Protein AF-A0A7W8K5Y0-F1 (afdb_monomer)

Foldseek 3Di:
DDDDDDDDDDDDPPPDDPPPPPPPPPPVPDVADFPDPDQKDKDWDDDPNKIWIWMAGQVVLWIWIAIHHDIDTCCPPLQNCLPHVWDWDFDWDWDDDVQKIKIKTWGFTCRPVDTFTWMWIWIQGNNRDIDTNHIDGDDPVVRVVVPDD

Solvent-accessible surface area (backbone atoms only — not comparable to full-atom values): 8958 Å² total; per-residue (Å²): 132,89,80,90,80,83,83,82,85,80,82,81,81,84,73,79,83,76,77,74,75,76,75,76,76,74,72,78,65,55,84,69,73,73,91,58,94,57,60,58,49,78,48,75,50,77,44,100,97,40,46,36,36,41,37,41,29,65,84,81,43,41,30,37,38,30,31,71,91,50,74,36,82,37,32,92,37,51,39,20,45,47,60,54,76,43,48,70,52,64,47,80,47,74,45,79,47,94,68,30,41,36,38,35,38,40,25,28,39,41,71,83,82,46,85,39,37,28,30,32,50,26,39,34,35,58,87,53,54,73,46,63,15,54,78,37,84,53,51,64,64,61,41,53,68,74,51,89,111

pLDDT: mean 75.16, std 22.99, range [25.52, 97.56]

Mean predicted aligned error: 12.8 Å

Sequence (149 aa):
MKIFKAATLVAILFGGANFASAESVSVTSGPGPKLSNADEIAYSAECDNRKYEIRFQRVSKRLWFKADQQQVDVSDTALGHSINNRSLYGRLGVACLPNALNVQFFGFDTSKGTIAPVMFRAVIGAGGKVEGGEIQPTSQDAVIANKIN

Secondary structure (DSSP, 8-state):
------------------------------SPPP--S-SEEEEEEEETTEEEEEEEETTTTEEEEEETTEEEE-TTSHHHHHHHTS-EEEEEEEEEETTEEEEEEEEEE-TTSS-EEEEEEEEEETTS-EEE---EE--HHHHHHTS--

Structure (mmCIF, N/CA/C/O backbone):
data_AF-A0A7W8K5Y0-F1
#
_entry.id   AF-A0A7W8K5Y0-F1
#
loop_
_atom_site.group_PDB
_atom_site.id
_atom_site.type_symbol
_atom_site.label_atom_id
_atom_site.label_alt_i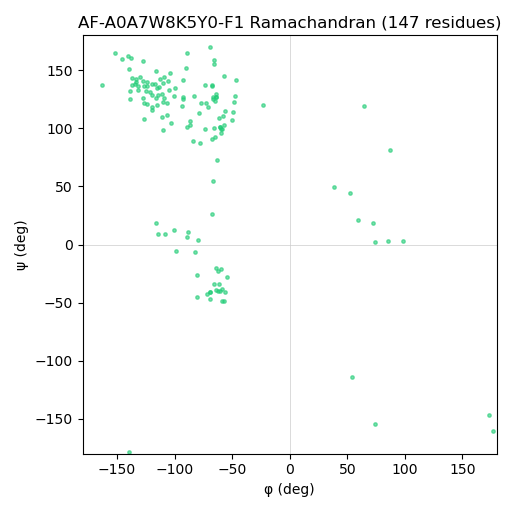d
_atom_site.label_comp_id
_atom_site.label_asym_id
_atom_site.label_entity_id
_atom_site.label_seq_id
_atom_site.pdbx_PDB_ins_code
_atom_site.Cartn_x
_atom_site.Cartn_y
_atom_site.Cartn_z
_atom_site.occupancy
_atom_site.B_iso_or_equiv
_atom_site.auth_seq_id
_atom_site.auth_comp_id
_atom_site.auth_asym_id
_atom_site.auth_atom_id
_atom_site.pdbx_PDB_model_num
ATOM 1 N N . MET A 1 1 ? -59.884 -34.549 28.440 1.00 37.81 1 MET A N 1
ATOM 2 C CA . MET A 1 1 ? -58.807 -34.353 27.437 1.00 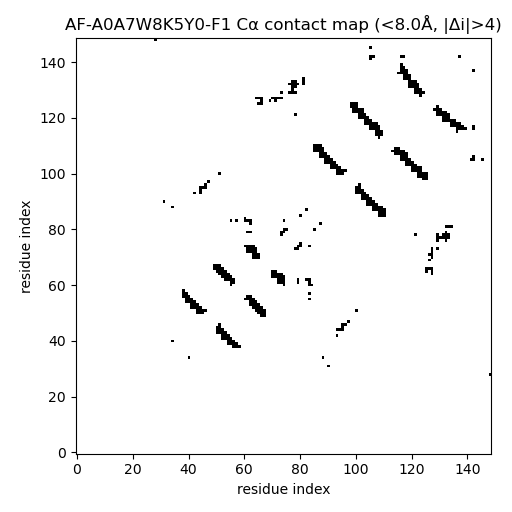37.81 1 MET A CA 1
ATOM 3 C C . MET A 1 1 ? -59.111 -33.052 26.702 1.00 37.81 1 MET A C 1
ATOM 5 O O . MET A 1 1 ? -60.213 -32.935 26.200 1.00 37.81 1 MET A O 1
ATOM 9 N N . LYS A 1 2 ? -58.334 -31.979 26.929 1.00 33.88 2 LYS A N 1
ATOM 10 C CA . LYS A 1 2 ? -57.167 -31.555 26.110 1.00 33.88 2 LYS A CA 1
ATOM 11 C C . LYS A 1 2 ? -57.625 -31.167 24.684 1.00 33.88 2 LYS A C 1
ATOM 13 O O . LYS A 1 2 ? -58.152 -32.033 24.012 1.00 33.88 2 LYS A O 1
ATOM 18 N N . ILE A 1 3 ? -57.475 -29.958 24.132 1.00 43.19 3 ILE A N 1
ATOM 19 C CA . ILE A 1 3 ? -56.568 -28.815 24.349 1.00 43.19 3 ILE A CA 1
ATOM 20 C C . ILE A 1 3 ? -57.207 -27.576 23.677 1.00 43.19 3 ILE A C 1
ATOM 22 O O . ILE A 1 3 ? -57.685 -27.676 22.549 1.00 43.19 3 ILE A O 1
ATOM 26 N N . PHE A 1 4 ? -57.165 -26.415 24.342 1.00 44.00 4 PHE A N 1
ATOM 27 C CA . PHE A 1 4 ? -57.380 -25.092 23.739 1.00 44.00 4 PHE A CA 1
ATOM 28 C C . PHE A 1 4 ? -56.272 -24.805 22.713 1.00 44.00 4 PHE A C 1
ATOM 30 O O . PHE A 1 4 ? -55.094 -24.862 23.065 1.00 44.00 4 PHE A O 1
ATOM 37 N N . LYS A 1 5 ? -56.615 -24.448 21.471 1.00 46.19 5 LYS A N 1
ATOM 38 C CA . LYS A 1 5 ? -55.662 -23.826 20.539 1.00 46.19 5 LYS A CA 1
ATOM 39 C C . LYS A 1 5 ? -56.044 -22.367 20.329 1.00 46.19 5 LYS A C 1
ATOM 41 O O . LYS A 1 5 ? -56.944 -22.049 19.561 1.00 46.19 5 LYS A O 1
ATOM 46 N N . ALA A 1 6 ? -55.341 -21.510 21.061 1.00 46.38 6 ALA A N 1
ATOM 47 C CA . ALA A 1 6 ? -55.248 -20.086 20.804 1.00 46.38 6 ALA A CA 1
ATOM 48 C C . ALA A 1 6 ? -54.542 -19.869 19.457 1.00 46.38 6 ALA A C 1
ATOM 50 O O . ALA A 1 6 ? -53.432 -20.360 19.251 1.00 46.38 6 ALA A O 1
ATOM 51 N N . ALA A 1 7 ? -55.192 -19.159 18.538 1.00 53.25 7 ALA A N 1
ATOM 52 C CA . ALA A 1 7 ? -54.547 -18.633 17.344 1.00 53.25 7 ALA A CA 1
ATOM 53 C C . ALA A 1 7 ? -54.004 -17.240 17.686 1.00 53.25 7 ALA A C 1
ATOM 55 O O . ALA A 1 7 ? -54.754 -16.272 17.788 1.00 53.25 7 ALA A O 1
ATOM 56 N N . THR A 1 8 ? -52.699 -17.169 17.935 1.00 50.03 8 THR A N 1
ATOM 57 C CA . THR A 1 8 ? -51.974 -15.923 18.181 1.00 50.03 8 THR A CA 1
ATOM 58 C C . THR A 1 8 ? -51.824 -15.149 16.873 1.00 50.03 8 THR A C 1
ATOM 60 O O . THR A 1 8 ? -51.249 -15.642 15.904 1.00 50.03 8 THR A O 1
ATOM 63 N N . LEU A 1 9 ? -52.349 -13.928 16.875 1.00 33.88 9 LEU A N 1
ATOM 64 C CA . LEU A 1 9 ? -52.209 -12.907 15.844 1.00 33.88 9 LEU A CA 1
ATOM 65 C C . LEU A 1 9 ? -50.764 -12.366 15.867 1.00 33.88 9 LEU A C 1
ATOM 67 O O . LEU A 1 9 ? -50.342 -11.810 16.879 1.00 33.88 9 LEU A O 1
ATOM 71 N N . VAL A 1 10 ? -50.000 -12.517 14.782 1.00 46.53 10 VAL A N 1
ATOM 72 C CA . VAL A 1 10 ? -48.690 -11.858 14.621 1.00 46.53 10 VAL A CA 1
ATOM 73 C C . VAL A 1 10 ? -48.867 -10.676 13.675 1.00 46.53 10 VAL A C 1
ATOM 75 O O . VAL A 1 10 ? -49.019 -10.848 12.468 1.00 46.53 10 VAL A O 1
ATOM 78 N N . ALA A 1 11 ? -48.871 -9.470 14.241 1.00 42.22 11 ALA A N 1
ATOM 79 C CA . ALA A 1 11 ? -48.779 -8.225 13.495 1.00 42.22 11 ALA A CA 1
ATOM 80 C C . ALA A 1 11 ? -47.312 -7.995 13.100 1.00 42.22 11 ALA A C 1
ATOM 82 O O . ALA A 1 11 ? -46.460 -7.779 13.960 1.00 42.22 11 ALA A O 1
ATOM 83 N N . ILE A 1 12 ? -47.013 -8.058 11.801 1.00 51.06 12 ILE A N 1
ATOM 84 C CA . ILE A 1 12 ? -45.700 -7.684 11.269 1.00 51.06 12 ILE A CA 1
ATOM 85 C C . ILE A 1 12 ? -45.731 -6.178 11.004 1.00 51.06 12 ILE A C 1
ATOM 87 O O . ILE A 1 12 ? -46.329 -5.711 10.036 1.00 51.06 12 ILE A O 1
ATOM 91 N N . LEU A 1 13 ? -45.105 -5.417 11.899 1.00 39.88 13 LEU A N 1
ATOM 92 C CA . LEU A 1 13 ? -44.791 -4.008 11.692 1.00 39.88 13 LEU A CA 1
ATOM 93 C C . LEU A 1 13 ? -43.632 -3.915 10.690 1.00 39.88 13 LEU A C 1
ATOM 95 O O . LEU A 1 13 ? -42.471 -4.075 11.062 1.00 39.88 13 LEU A O 1
ATOM 99 N N . PHE A 1 14 ? -43.935 -3.651 9.419 1.00 43.78 14 PHE A N 1
ATOM 100 C CA . PHE A 1 14 ? -42.931 -3.191 8.460 1.00 43.78 14 PHE A CA 1
ATOM 101 C C . PHE A 1 14 ? -42.678 -1.699 8.699 1.00 43.78 14 PHE A C 1
ATOM 103 O O . PHE A 1 14 ? -43.342 -0.830 8.138 1.00 43.78 14 PHE A O 1
ATOM 110 N N . GLY A 1 15 ? -41.744 -1.421 9.610 1.00 36.22 15 GLY A N 1
ATOM 111 C CA . GLY A 1 15 ? -41.181 -0.095 9.826 1.00 36.22 15 GLY A CA 1
ATOM 112 C C . GLY A 1 15 ? -40.346 0.353 8.625 1.00 36.22 15 GLY A C 1
ATOM 113 O O . GLY A 1 15 ? -39.582 -0.428 8.064 1.00 36.22 15 GLY A O 1
ATOM 114 N N . GLY A 1 16 ? -40.550 1.617 8.255 1.00 35.62 16 GLY A N 1
ATOM 115 C CA . GLY A 1 16 ? -39.953 2.377 7.158 1.00 35.62 16 GLY A CA 1
ATOM 116 C C . GLY A 1 16 ? -38.598 1.914 6.627 1.00 35.62 16 GLY A C 1
ATOM 117 O O . GLY A 1 16 ? -37.575 1.996 7.305 1.00 35.62 16 GLY A O 1
ATOM 118 N N . ALA A 1 17 ? -38.586 1.578 5.338 1.00 34.00 17 ALA A N 1
ATOM 119 C CA . ALA A 1 17 ? -37.400 1.710 4.512 1.00 34.00 17 ALA A CA 1
ATOM 120 C C . ALA A 1 17 ? -37.100 3.209 4.350 1.00 34.00 17 ALA A C 1
ATOM 122 O O . ALA A 1 17 ? -37.614 3.870 3.448 1.00 34.00 17 ALA A O 1
ATOM 123 N N . ASN A 1 18 ? -36.281 3.761 5.246 1.00 42.50 18 ASN A N 1
ATOM 124 C CA . ASN A 1 18 ? -35.521 4.954 4.911 1.00 42.50 18 ASN A CA 1
ATOM 125 C C . ASN A 1 18 ? -34.543 4.530 3.819 1.00 42.50 18 ASN A C 1
ATOM 127 O O . ASN A 1 18 ? -33.530 3.886 4.090 1.00 42.50 18 ASN A O 1
ATOM 131 N N . PHE A 1 19 ? -34.889 4.842 2.573 1.00 39.41 19 PHE A N 1
ATOM 132 C CA . PHE A 1 19 ? -33.925 4.893 1.491 1.00 39.41 19 PHE A CA 1
ATOM 133 C C . PHE A 1 19 ? -32.891 5.941 1.898 1.00 39.41 19 PHE A C 1
ATOM 135 O O . PHE A 1 19 ? -33.118 7.141 1.755 1.00 39.41 19 PHE A O 1
ATOM 142 N N . ALA A 1 20 ? -31.784 5.482 2.481 1.00 33.16 20 ALA A N 1
ATOM 143 C CA . ALA A 1 20 ? -30.586 6.284 2.599 1.00 33.16 20 ALA A CA 1
ATOM 144 C C . ALA A 1 20 ? -30.176 6.617 1.165 1.00 33.16 20 ALA A C 1
ATOM 146 O O . ALA A 1 20 ? -29.680 5.768 0.424 1.00 33.16 20 ALA A O 1
ATOM 147 N N . SER A 1 21 ? -30.507 7.841 0.759 1.00 37.22 21 SER A N 1
ATOM 148 C CA . SER A 1 21 ? -29.956 8.481 -0.420 1.00 37.22 21 SER A CA 1
ATOM 149 C C . SER A 1 21 ? -28.446 8.348 -0.309 1.00 37.22 21 SER A C 1
ATOM 151 O O . SER A 1 21 ? -27.831 8.967 0.558 1.00 37.22 21 SER A O 1
ATOM 153 N N . ALA A 1 22 ? -27.862 7.482 -1.133 1.00 34.84 22 ALA A N 1
ATOM 154 C CA . ALA A 1 22 ? -26.430 7.446 -1.317 1.00 34.84 22 ALA A CA 1
ATOM 155 C C . ALA A 1 22 ? -26.055 8.779 -1.968 1.00 34.84 22 ALA A C 1
ATOM 157 O O . ALA A 1 22 ? -26.138 8.930 -3.186 1.00 34.84 22 ALA A O 1
ATOM 158 N N . GLU A 1 23 ? -25.705 9.771 -1.151 1.00 26.84 23 GLU A N 1
ATOM 159 C CA . GLU A 1 23 ? -24.928 10.899 -1.631 1.00 26.84 23 GLU A CA 1
ATOM 160 C C . GLU A 1 23 ? -23.616 10.309 -2.133 1.00 26.84 23 GLU A C 1
ATOM 162 O O . GLU A 1 23 ? -22.738 9.901 -1.372 1.00 26.84 23 GLU A O 1
ATOM 167 N N . SER A 1 24 ? -23.532 10.168 -3.452 1.00 29.42 24 SER A N 1
ATOM 168 C CA . SER A 1 24 ? -22.294 9.858 -4.133 1.00 29.42 24 SER A CA 1
ATOM 169 C C . SER A 1 24 ? -21.321 10.982 -3.800 1.00 29.42 24 SER A C 1
ATOM 171 O O . SER A 1 24 ? -21.384 12.058 -4.397 1.00 29.42 24 SER A O 1
ATOM 173 N N . VAL A 1 25 ? -20.436 10.751 -2.832 1.00 32.06 25 VAL A N 1
ATOM 174 C CA . VAL A 1 25 ? -19.267 11.601 -2.649 1.00 32.06 25 VAL A CA 1
ATOM 175 C C . VAL A 1 25 ? -18.480 11.476 -3.940 1.00 32.06 25 VAL A C 1
ATOM 177 O O . VAL A 1 25 ? -17.932 10.419 -4.260 1.00 32.06 25 VAL A O 1
ATOM 180 N N . SER A 1 26 ? -18.491 12.552 -4.719 1.00 25.52 26 SER A N 1
ATOM 181 C CA . SER A 1 26 ? -17.634 12.693 -5.878 1.00 25.52 26 SER A CA 1
ATOM 182 C C . SER A 1 26 ? -16.200 12.546 -5.386 1.00 25.52 26 SER A C 1
ATOM 184 O O . SER A 1 26 ? -15.637 13.473 -4.800 1.00 25.52 26 SER A O 1
ATOM 186 N N . VAL A 1 27 ? -15.587 11.386 -5.620 1.00 33.94 27 VAL A N 1
ATOM 187 C CA . VAL A 1 27 ? -14.139 11.358 -5.773 1.00 33.94 27 VAL A CA 1
ATOM 188 C C . VAL A 1 27 ? -13.910 12.302 -6.934 1.00 33.94 27 VAL A C 1
ATOM 190 O O . VAL A 1 27 ? -14.364 12.025 -8.042 1.00 33.94 27 VAL A O 1
ATOM 193 N N . THR A 1 28 ? -13.318 13.466 -6.685 1.00 28.80 28 THR A N 1
ATOM 194 C CA . THR A 1 28 ? -12.860 14.304 -7.781 1.00 28.80 28 THR A CA 1
ATOM 195 C C . THR A 1 28 ? -11.865 13.435 -8.533 1.00 28.80 28 THR A C 1
ATOM 197 O O . THR A 1 28 ? -10.728 13.260 -8.091 1.00 28.80 28 THR A O 1
ATOM 200 N N . SER A 1 29 ? -12.316 12.832 -9.632 1.00 34.00 29 SER A N 1
ATOM 201 C CA . SER A 1 29 ? -11.523 12.109 -10.617 1.00 34.00 29 SER A CA 1
ATOM 202 C C . SER A 1 29 ? -10.614 13.092 -11.347 1.00 34.00 29 SER A C 1
ATOM 204 O O . SER A 1 29 ? -10.637 13.236 -12.565 1.00 34.00 29 SER A O 1
ATOM 206 N N . GLY A 1 30 ? -9.825 13.848 -10.591 1.00 31.47 30 GLY A N 1
ATOM 207 C CA . GLY A 1 30 ? -8.671 14.522 -11.133 1.00 31.47 30 GLY A CA 1
ATOM 208 C C . GLY A 1 30 ? -7.657 13.467 -11.573 1.00 31.47 30 GLY A C 1
ATOM 209 O O . GLY A 1 30 ? -7.695 12.327 -11.087 1.00 31.47 30 GLY A O 1
ATOM 210 N N . PRO A 1 31 ? -6.721 13.817 -12.473 1.00 30.98 31 PRO A N 1
ATOM 211 C CA . PRO A 1 31 ? -5.536 12.998 -12.674 1.00 30.98 31 PRO A CA 1
ATOM 212 C C . PRO A 1 31 ? -4.964 12.726 -11.283 1.00 30.98 31 PRO A C 1
ATOM 214 O O . PRO A 1 31 ? -4.617 13.672 -10.575 1.00 30.98 31 PRO A O 1
ATOM 217 N N . GLY A 1 32 ? -4.989 11.453 -10.861 1.00 40.47 32 GLY A N 1
ATOM 218 C CA . GLY A 1 32 ? -4.590 11.066 -9.508 1.00 40.47 32 GLY A CA 1
ATOM 219 C C . GLY A 1 32 ? -3.268 11.746 -9.167 1.00 40.47 32 GLY A C 1
ATOM 220 O O . GLY A 1 32 ? -2.448 11.910 -10.081 1.00 40.47 32 GLY A O 1
ATOM 221 N N . PRO A 1 33 ? -3.078 12.216 -7.920 1.00 38.75 33 PRO A N 1
ATOM 222 C CA . PRO A 1 33 ? -1.923 13.027 -7.586 1.00 38.75 33 PRO A CA 1
ATOM 223 C C . PRO A 1 33 ? -0.674 12.337 -8.128 1.00 38.75 33 PRO A C 1
ATOM 225 O O . PRO A 1 33 ? -0.405 11.175 -7.812 1.00 38.75 33 PRO A O 1
ATOM 228 N N . LYS A 1 34 ? 0.089 13.043 -8.981 1.00 42.91 34 LYS A N 1
ATOM 229 C CA . LYS A 1 34 ? 1.502 12.700 -9.159 1.00 42.91 34 LYS A CA 1
ATOM 230 C C . LYS A 1 34 ? 2.025 12.551 -7.738 1.00 42.91 34 LYS A C 1
ATOM 232 O O . LYS A 1 34 ? 1.795 13.458 -6.940 1.00 42.91 34 LYS A O 1
ATOM 237 N N . LEU A 1 35 ? 2.678 11.435 -7.420 1.00 48.75 35 LEU A N 1
ATOM 238 C CA . LEU A 1 35 ? 3.400 11.270 -6.161 1.00 48.75 35 LEU A CA 1
ATOM 239 C C . LEU A 1 35 ? 4.546 12.308 -6.153 1.00 48.75 35 LEU A C 1
ATOM 241 O O . LEU A 1 35 ? 5.705 11.971 -6.391 1.00 48.75 35 LEU A O 1
ATOM 245 N N . SER A 1 36 ? 4.213 13.589 -5.981 1.00 39.47 36 SER A N 1
ATOM 246 C CA . SER A 1 36 ? 5.115 14.733 -6.014 1.00 39.47 36 SER A CA 1
ATOM 247 C C . SER A 1 36 ? 6.019 14.686 -4.787 1.00 39.47 36 SER A C 1
ATOM 249 O O . SER A 1 36 ? 5.824 13.868 -3.889 1.00 39.47 36 SER A O 1
ATOM 251 N N . ASN A 1 37 ? 7.042 15.534 -4.767 1.00 42.53 37 ASN A N 1
ATOM 252 C CA . ASN A 1 37 ? 8.057 15.620 -3.715 1.00 42.53 37 ASN A CA 1
ATOM 253 C C . ASN A 1 37 ? 7.514 16.119 -2.357 1.00 42.53 37 ASN A C 1
ATOM 255 O O . ASN A 1 37 ? 8.257 16.726 -1.598 1.00 42.53 37 ASN A O 1
ATOM 259 N N . ALA A 1 38 ? 6.229 15.920 -2.060 1.00 51.28 38 ALA A N 1
ATOM 260 C CA . ALA A 1 38 ? 5.713 16.079 -0.714 1.00 51.28 38 ALA A CA 1
ATOM 261 C C . ALA A 1 38 ? 6.321 14.976 0.165 1.00 51.28 38 ALA A C 1
ATOM 263 O O . ALA A 1 38 ? 6.246 13.790 -0.173 1.00 51.28 38 ALA A O 1
ATOM 264 N N . ASP A 1 39 ? 6.933 15.373 1.280 1.00 70.56 39 ASP A N 1
ATOM 265 C CA . ASP A 1 39 ? 7.544 14.450 2.247 1.00 70.56 39 ASP A CA 1
ATOM 266 C C . ASP A 1 39 ? 6.525 13.460 2.828 1.00 70.56 39 ASP A C 1
ATOM 268 O O . ASP A 1 39 ? 6.894 12.377 3.289 1.00 70.56 39 ASP A O 1
ATOM 272 N N . GLU A 1 40 ? 5.243 13.820 2.749 1.00 77.88 40 GLU A N 1
ATOM 273 C CA . GLU A 1 40 ? 4.103 13.067 3.235 1.00 77.88 40 GLU A CA 1
ATOM 274 C C . GLU A 1 40 ? 2.951 13.079 2.216 1.00 77.88 40 GLU A C 1
ATOM 276 O O . GLU A 1 40 ? 2.628 14.111 1.626 1.00 77.88 40 GLU A O 1
ATOM 281 N N . ILE A 1 41 ? 2.318 11.924 2.015 1.00 81.06 41 ILE A N 1
ATOM 282 C CA . ILE A 1 41 ? 1.134 11.744 1.170 1.00 81.06 41 ILE A CA 1
ATOM 283 C C . ILE A 1 41 ? 0.067 11.050 2.009 1.00 81.06 41 ILE A C 1
ATOM 285 O O . ILE A 1 41 ? 0.322 9.977 2.554 1.00 81.06 41 ILE A O 1
ATOM 289 N N . ALA A 1 42 ? -1.128 11.635 2.087 1.00 85.50 42 ALA A N 1
ATOM 290 C CA . ALA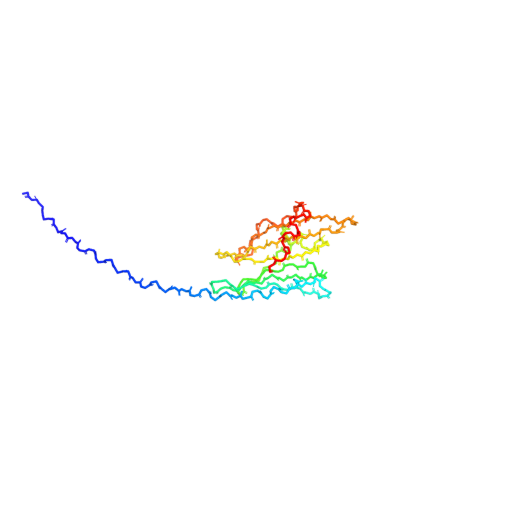 A 1 42 ? -2.255 11.073 2.822 1.00 85.50 42 ALA A CA 1
ATOM 291 C C . ALA A 1 42 ? -3.426 10.739 1.887 1.00 85.50 42 ALA A C 1
ATOM 293 O O . ALA A 1 42 ? -3.773 11.520 1.001 1.00 85.50 42 ALA A O 1
ATOM 294 N N . TYR A 1 43 ? -4.047 9.586 2.117 1.00 84.25 43 TYR A N 1
ATOM 295 C CA . TYR A 1 43 ? -5.268 9.126 1.465 1.00 84.25 43 TYR A CA 1
ATOM 296 C C . TYR A 1 43 ? -6.324 8.923 2.539 1.00 84.25 43 TYR A C 1
ATOM 298 O O . TYR A 1 43 ? -6.137 8.092 3.423 1.00 84.25 43 TYR A O 1
ATOM 306 N N . SER A 1 44 ? -7.428 9.658 2.469 1.00 85.44 44 SER A N 1
ATOM 307 C CA . SER A 1 44 ? -8.539 9.509 3.407 1.00 85.44 44 SER A CA 1
ATOM 308 C C . SER A 1 44 ? -9.776 8.948 2.724 1.00 85.44 44 SER A C 1
ATOM 310 O O . SER A 1 44 ? -10.093 9.345 1.604 1.00 85.44 44 SER A O 1
ATOM 312 N N . ALA A 1 45 ? -10.499 8.090 3.431 1.00 83.69 45 ALA A N 1
ATOM 313 C CA . ALA A 1 45 ? -11.810 7.593 3.039 1.00 83.69 45 ALA A CA 1
ATOM 314 C C . ALA A 1 45 ? -12.751 7.669 4.243 1.00 83.69 45 ALA A C 1
ATOM 316 O O . ALA A 1 45 ? -12.333 7.416 5.372 1.00 83.69 45 ALA A O 1
ATOM 317 N N . GLU A 1 46 ? -14.011 8.006 4.010 1.00 85.50 46 GLU A N 1
ATOM 318 C CA . GLU A 1 46 ? -15.047 8.024 5.041 1.00 85.50 46 GLU A CA 1
ATOM 319 C C . GLU A 1 46 ? -16.103 6.978 4.687 1.00 85.50 46 GLU A C 1
ATOM 321 O O . GLU A 1 46 ? -16.587 6.946 3.556 1.00 85.50 46 GLU A O 1
ATOM 326 N N . CYS A 1 47 ? -16.397 6.079 5.625 1.00 79.44 47 CYS A N 1
ATOM 327 C CA . CYS A 1 47 ? -17.257 4.916 5.418 1.00 79.44 47 CYS A CA 1
ATOM 328 C C . CYS A 1 47 ? -18.172 4.734 6.632 1.00 79.44 47 CYS A C 1
ATOM 330 O O . CYS A 1 47 ? -17.647 4.604 7.733 1.00 79.44 47 CYS A O 1
ATOM 332 N N . ASP A 1 48 ? -19.496 4.667 6.451 1.00 74.56 48 ASP A N 1
ATOM 333 C CA . ASP A 1 48 ? -20.482 4.295 7.486 1.00 74.56 48 ASP A CA 1
ATOM 334 C C . ASP A 1 48 ? -20.173 4.848 8.900 1.00 74.56 48 ASP A C 1
ATOM 336 O O . ASP A 1 48 ? -20.171 4.112 9.888 1.00 74.56 48 ASP A O 1
ATOM 340 N N . ASN A 1 49 ? -19.898 6.157 8.993 1.00 76.06 49 ASN A N 1
ATOM 341 C CA . ASN A 1 49 ? -19.531 6.897 10.218 1.00 76.06 49 ASN A CA 1
ATOM 342 C C . ASN A 1 49 ? -18.124 6.643 10.795 1.00 76.06 49 ASN A C 1
ATOM 344 O O . ASN A 1 49 ? -17.868 6.965 11.955 1.00 76.06 49 ASN A O 1
ATOM 348 N N . ARG A 1 50 ? -17.196 6.099 10.007 1.00 83.19 50 ARG A N 1
ATOM 349 C CA . ARG A 1 50 ? -15.781 5.944 10.358 1.00 83.19 50 ARG A CA 1
ATOM 350 C C . ARG A 1 50 ? -14.897 6.613 9.322 1.00 83.19 50 ARG A C 1
ATOM 352 O O . ARG A 1 50 ? -15.071 6.436 8.117 1.00 83.19 50 ARG A O 1
ATOM 359 N N . LYS A 1 51 ? -13.882 7.324 9.803 1.00 88.88 51 LYS A N 1
ATOM 360 C CA . LYS A 1 51 ? -12.851 7.919 8.952 1.00 88.88 51 LYS A CA 1
ATOM 361 C C . LYS A 1 51 ? -11.600 7.055 8.968 1.00 88.88 51 LYS A C 1
ATOM 363 O O . LYS A 1 51 ? -11.064 6.751 10.034 1.00 88.88 51 LYS A O 1
ATOM 368 N N . TYR A 1 52 ? -11.122 6.711 7.783 1.00 89.38 52 TYR A N 1
ATOM 369 C CA . TYR A 1 52 ? -9.850 6.044 7.569 1.00 89.38 52 TYR A CA 1
ATOM 370 C C . TYR A 1 52 ? -8.853 6.997 6.918 1.00 89.38 52 TYR A C 1
ATOM 372 O O . TYR A 1 52 ? -9.218 7.806 6.063 1.00 89.38 52 TYR A O 1
ATOM 380 N N . GLU A 1 53 ? -7.585 6.881 7.289 1.00 90.62 53 GLU A N 1
ATOM 381 C CA . GLU A 1 53 ? -6.482 7.598 6.658 1.00 90.62 53 GLU A CA 1
ATOM 382 C C . GLU A 1 53 ? -5.277 6.665 6.509 1.00 90.62 53 GLU A C 1
ATOM 384 O O . GLU A 1 53 ? -4.884 5.984 7.454 1.00 90.62 53 GLU A O 1
ATOM 389 N N . ILE A 1 54 ? -4.683 6.640 5.321 1.00 90.50 54 ILE A N 1
ATOM 390 C CA . ILE A 1 54 ? -3.376 6.040 5.062 1.00 90.50 54 ILE A CA 1
ATOM 391 C C . ILE A 1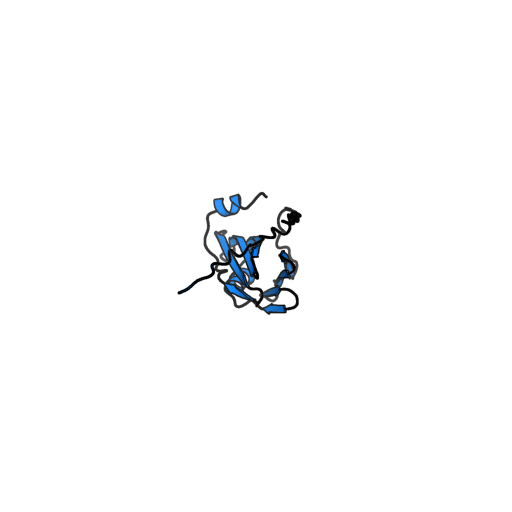 54 ? -2.408 7.176 4.801 1.00 90.50 54 ILE A C 1
ATOM 393 O O . ILE A 1 54 ? -2.636 7.987 3.906 1.00 90.50 54 ILE A O 1
ATOM 397 N N . ARG A 1 55 ? -1.308 7.210 5.541 1.00 90.62 55 ARG A N 1
ATOM 398 C CA . ARG A 1 55 ? -0.295 8.250 5.432 1.00 90.62 55 ARG A CA 1
ATOM 399 C C . ARG A 1 55 ? 1.060 7.628 5.158 1.00 90.62 55 ARG A C 1
ATOM 401 O O . ARG A 1 55 ? 1.558 6.827 5.944 1.00 90.62 55 ARG A O 1
ATOM 408 N N . PHE A 1 56 ? 1.652 8.015 4.042 1.00 87.00 56 PHE A N 1
ATOM 409 C CA . PHE A 1 56 ? 2.973 7.594 3.613 1.00 87.00 56 PHE A CA 1
ATOM 410 C C . PHE A 1 56 ? 3.955 8.744 3.785 1.00 87.00 56 PHE A C 1
ATOM 412 O O . PHE A 1 56 ? 3.778 9.798 3.178 1.00 87.00 56 PHE A O 1
ATOM 419 N N . GLN A 1 57 ? 5.009 8.525 4.563 1.00 86.75 57 GLN A N 1
ATOM 420 C CA . GLN A 1 57 ? 6.107 9.467 4.711 1.00 86.75 57 GLN A CA 1
ATOM 421 C C . GLN A 1 57 ? 7.332 8.934 3.961 1.00 86.75 57 GLN A C 1
ATOM 423 O O . GLN A 1 57 ? 7.930 7.925 4.343 1.00 86.75 57 GLN A O 1
ATOM 428 N N . ARG A 1 58 ? 7.708 9.610 2.872 1.00 78.00 58 ARG A N 1
ATOM 429 C CA . ARG A 1 58 ? 8.679 9.087 1.897 1.00 78.00 58 ARG A CA 1
ATOM 430 C C . ARG A 1 58 ? 10.099 9.017 2.450 1.00 78.00 58 ARG A C 1
ATOM 432 O O . ARG A 1 58 ? 10.798 8.039 2.206 1.00 78.00 58 ARG A O 1
ATOM 439 N N . VAL A 1 59 ? 10.513 10.042 3.196 1.00 79.06 59 VAL A N 1
ATOM 440 C CA . VAL A 1 59 ? 11.881 10.158 3.734 1.00 79.06 59 VAL A CA 1
ATOM 441 C C . VAL A 1 59 ? 12.139 9.116 4.819 1.00 79.06 59 VAL A C 1
ATOM 443 O O . VAL A 1 59 ? 13.151 8.422 4.789 1.00 79.06 59 VAL A O 1
ATOM 446 N N . SER A 1 60 ? 11.205 8.979 5.762 1.00 84.50 60 SER A N 1
ATOM 447 C CA . SER A 1 60 ? 11.314 8.030 6.874 1.00 84.50 60 SER A CA 1
ATOM 448 C C . SER A 1 60 ? 10.895 6.608 6.495 1.00 84.50 60 SER A C 1
ATOM 450 O O . SER A 1 60 ? 11.060 5.704 7.310 1.00 84.50 60 SER A O 1
ATOM 452 N N . LYS A 1 61 ? 10.365 6.404 5.277 1.00 87.50 61 LYS A N 1
ATOM 453 C CA . LYS A 1 61 ? 9.819 5.127 4.798 1.00 87.50 61 LYS A CA 1
ATOM 454 C C . LYS A 1 61 ? 8.792 4.539 5.768 1.00 87.50 61 LYS A C 1
ATOM 456 O O . LYS A 1 61 ? 8.832 3.346 6.065 1.00 87.50 61 LYS A O 1
ATOM 461 N N . ARG A 1 62 ? 7.885 5.385 6.266 1.00 90.88 62 ARG A N 1
ATOM 462 C CA . ARG A 1 62 ? 6.820 4.965 7.186 1.00 90.88 62 ARG A CA 1
ATOM 463 C C . ARG A 1 62 ? 5.456 5.008 6.525 1.00 90.88 62 ARG A C 1
ATOM 465 O O . ARG A 1 62 ? 5.131 5.956 5.810 1.00 90.88 62 ARG A O 1
ATOM 472 N N . LEU A 1 63 ? 4.660 3.988 6.813 1.00 92.81 63 LEU A N 1
ATOM 473 C CA . LEU A 1 63 ? 3.267 3.878 6.425 1.00 92.81 63 LEU A CA 1
ATOM 474 C C . LEU A 1 63 ? 2.415 3.780 7.688 1.00 92.81 63 LEU A C 1
ATOM 476 O O . LEU A 1 63 ? 2.500 2.810 8.436 1.00 92.81 63 LEU A O 1
ATOM 480 N N . TRP A 1 64 ? 1.579 4.784 7.903 1.00 95.00 64 TRP A N 1
ATOM 481 C CA . TRP A 1 64 ? 0.636 4.830 9.008 1.00 95.00 64 TRP A CA 1
ATOM 482 C C . TRP A 1 64 ? -0.769 4.580 8.500 1.00 95.00 64 TRP A C 1
ATOM 484 O O . TRP A 1 64 ? -1.168 5.097 7.455 1.00 95.00 64 TRP A O 1
ATOM 494 N N . PHE A 1 65 ? -1.528 3.824 9.277 1.00 94.69 65 PHE A N 1
ATOM 495 C CA . PHE A 1 65 ? -2.959 3.678 9.102 1.00 94.69 65 PHE A CA 1
ATOM 496 C C . PHE A 1 65 ? -3.668 4.264 10.313 1.00 94.69 65 PHE A C 1
ATOM 498 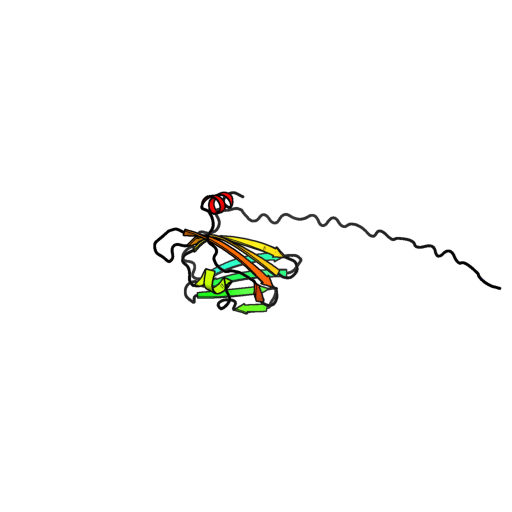O O . PHE A 1 65 ? -3.284 4.004 11.454 1.00 94.69 65 PHE A O 1
ATOM 505 N N . LYS A 1 66 ? -4.711 5.046 10.070 1.00 93.50 66 LYS A N 1
ATOM 506 C CA . LYS A 1 66 ? -5.574 5.595 11.104 1.00 93.50 66 LYS A CA 1
ATOM 507 C C . LYS A 1 66 ? -7.015 5.206 10.820 1.00 93.50 66 LYS A C 1
ATOM 509 O O . LYS A 1 66 ? -7.491 5.393 9.705 1.00 93.50 66 LYS A O 1
ATOM 514 N N . ALA A 1 67 ? -7.696 4.706 11.841 1.00 92.06 67 ALA A N 1
ATOM 515 C CA . ALA A 1 67 ? -9.134 4.489 11.857 1.00 92.06 67 ALA A CA 1
ATOM 516 C C . ALA A 1 67 ? -9.700 5.198 13.091 1.00 92.06 67 ALA A C 1
ATOM 518 O O . ALA A 1 67 ? -9.268 4.935 14.215 1.00 92.06 67 ALA A O 1
ATOM 519 N N . ASP A 1 68 ? -10.632 6.125 12.885 1.00 87.25 68 ASP A N 1
ATOM 520 C CA . ASP A 1 68 ? -11.164 6.991 13.941 1.00 87.25 68 ASP A CA 1
ATOM 521 C C . ASP A 1 68 ? -10.041 7.734 14.696 1.00 87.25 68 ASP A C 1
ATOM 523 O O . ASP A 1 68 ? -9.341 8.574 14.123 1.00 87.25 68 ASP A O 1
ATOM 527 N N . GLN A 1 69 ? -9.849 7.438 15.985 1.00 86.38 69 GLN A N 1
ATOM 528 C CA . GLN A 1 69 ? -8.793 8.027 16.815 1.00 86.38 69 GLN A CA 1
ATOM 529 C C . GLN A 1 69 ? -7.560 7.128 16.972 1.00 86.38 69 GLN A C 1
ATOM 531 O O . GLN A 1 69 ? -6.560 7.570 17.536 1.00 86.38 69 GLN A O 1
ATOM 536 N N . GLN A 1 70 ? -7.591 5.897 16.459 1.00 90.50 70 GLN A N 1
ATOM 537 C CA . GLN A 1 70 ? -6.483 4.958 16.579 1.00 90.50 70 GLN A CA 1
ATOM 538 C C . GLN A 1 70 ? -5.553 5.068 15.371 1.00 90.50 70 GLN A C 1
ATOM 540 O O . GLN A 1 70 ? -5.994 4.936 14.233 1.00 90.50 70 GLN A O 1
ATOM 545 N N . GLN A 1 71 ? -4.258 5.265 15.624 1.00 94.38 71 GLN A N 1
ATOM 546 C CA . GLN A 1 71 ? -3.202 5.234 14.613 1.00 94.38 71 GLN A CA 1
ATOM 547 C C . GLN A 1 71 ? -2.271 4.044 14.867 1.00 94.38 71 GLN A C 1
ATOM 549 O O . GLN A 1 71 ? -1.869 3.800 16.004 1.00 94.38 71 GLN A O 1
ATOM 554 N N . VAL A 1 72 ? -1.917 3.321 13.807 1.00 95.44 72 VAL A N 1
ATOM 555 C CA . VAL A 1 72 ? -1.066 2.126 13.841 1.00 95.44 72 VAL A CA 1
ATOM 556 C C . VAL A 1 72 ? 0.012 2.242 12.764 1.00 95.44 72 VAL A C 1
ATOM 558 O O . VAL A 1 72 ? -0.268 2.672 11.643 1.00 95.44 72 VAL A O 1
ATOM 561 N N . ASP A 1 73 ? 1.250 1.885 13.109 1.00 95.19 73 ASP A N 1
ATOM 562 C CA . ASP A 1 73 ? 2.331 1.742 12.131 1.00 95.19 73 ASP A CA 1
ATOM 563 C C . ASP A 1 73 ? 2.147 0.417 11.386 1.00 95.19 73 ASP A C 1
ATOM 565 O O . ASP A 1 73 ? 2.104 -0.645 12.007 1.00 95.19 73 ASP A O 1
ATOM 569 N N . VAL A 1 74 ? 2.026 0.476 10.064 1.00 96.19 74 VAL A N 1
ATOM 570 C CA . VAL A 1 74 ? 1.887 -0.701 9.196 1.00 96.19 74 VAL A CA 1
ATOM 571 C C . VAL A 1 74 ? 3.074 -0.838 8.236 1.00 96.19 74 VAL A C 1
ATOM 573 O O . VAL A 1 74 ? 2.989 -1.550 7.234 1.00 96.19 74 VAL A O 1
ATOM 576 N N . SER A 1 75 ? 4.197 -0.175 8.528 1.00 95.12 75 SER A N 1
ATOM 577 C CA . SER A 1 75 ? 5.403 -0.168 7.685 1.00 95.12 75 SER A CA 1
ATOM 578 C C . SER A 1 75 ? 6.031 -1.550 7.500 1.00 95.12 75 SER A C 1
ATOM 580 O O . SER A 1 75 ? 6.535 -1.841 6.415 1.00 95.12 75 SER A O 1
ATOM 582 N N . ASP A 1 76 ? 5.950 -2.401 8.526 1.00 95.31 76 ASP A N 1
ATOM 583 C CA . ASP A 1 76 ? 6.527 -3.755 8.536 1.00 95.31 76 ASP A CA 1
ATOM 584 C C . ASP A 1 76 ? 5.575 -4.827 7.975 1.00 95.31 76 ASP A C 1
ATOM 586 O O . ASP A 1 76 ? 5.805 -6.027 8.102 1.00 95.31 76 ASP A O 1
ATOM 590 N N . THR A 1 77 ? 4.472 -4.404 7.355 1.00 96.44 77 THR A N 1
ATOM 591 C CA . THR A 1 77 ? 3.540 -5.304 6.664 1.00 96.44 77 THR A CA 1
ATOM 592 C C . THR A 1 77 ? 3.947 -5.489 5.203 1.00 96.44 77 THR A C 1
ATOM 594 O O . THR A 1 77 ? 4.712 -4.695 4.655 1.00 96.44 77 THR A O 1
ATOM 597 N N . ALA A 1 78 ? 3.393 -6.498 4.522 1.00 95.38 78 ALA A N 1
ATOM 598 C CA . ALA A 1 78 ? 3.618 -6.680 3.086 1.00 95.38 78 ALA A CA 1
ATOM 599 C C . ALA A 1 78 ? 3.225 -5.430 2.272 1.00 95.38 78 ALA A C 1
ATOM 601 O O . ALA A 1 78 ? 3.983 -5.001 1.403 1.00 95.38 78 ALA A O 1
ATOM 602 N N . LEU A 1 79 ? 2.101 -4.787 2.613 1.00 94.75 79 LEU A N 1
ATOM 603 C CA . LEU A 1 79 ? 1.700 -3.497 2.042 1.00 94.75 79 LEU A CA 1
ATOM 604 C C . LEU A 1 79 ? 2.747 -2.402 2.298 1.00 94.75 79 LEU A C 1
ATOM 606 O O . LEU A 1 79 ? 3.143 -1.697 1.367 1.00 94.75 79 LEU A O 1
ATOM 610 N N . GLY A 1 80 ? 3.202 -2.271 3.548 1.00 93.50 80 GLY A N 1
ATOM 611 C CA . GLY A 1 80 ? 4.228 -1.307 3.946 1.00 93.50 80 GLY A CA 1
ATOM 612 C C . GLY A 1 80 ? 5.514 -1.489 3.149 1.00 93.50 80 GLY A C 1
ATOM 613 O O . GLY A 1 80 ? 6.005 -0.543 2.538 1.00 93.50 80 GLY A O 1
ATOM 614 N N . HIS A 1 81 ? 6.013 -2.718 3.039 1.00 92.00 81 HIS A N 1
ATOM 615 C CA . HIS A 1 81 ? 7.190 -3.034 2.235 1.00 92.00 81 HIS A CA 1
ATOM 616 C C . HIS A 1 81 ? 6.996 -2.754 0.739 1.00 92.00 81 HIS A C 1
ATOM 618 O O . HIS A 1 81 ? 7.912 -2.232 0.098 1.00 92.00 81 HIS A O 1
ATOM 624 N N . SER A 1 82 ? 5.823 -3.057 0.180 1.00 91.12 82 SER A N 1
ATOM 625 C CA . SER A 1 82 ? 5.509 -2.774 -1.224 1.00 91.12 82 SER A CA 1
ATOM 626 C C . SER A 1 82 ? 5.502 -1.280 -1.535 1.00 91.12 82 SER A C 1
ATOM 628 O O . SER A 1 82 ? 5.999 -0.891 -2.586 1.00 91.12 82 SER A O 1
ATOM 630 N N . ILE A 1 83 ? 4.989 -0.439 -0.635 1.00 89.38 83 ILE A N 1
ATOM 631 C CA . ILE A 1 83 ? 4.940 1.018 -0.831 1.00 89.38 83 ILE A CA 1
ATOM 632 C C . ILE A 1 83 ? 6.291 1.673 -0.500 1.00 89.38 83 ILE A C 1
ATOM 634 O O . ILE A 1 83 ? 6.783 2.499 -1.266 1.00 89.38 83 ILE A O 1
ATOM 638 N N . ASN A 1 84 ? 6.914 1.302 0.619 1.00 87.50 84 ASN A N 1
ATOM 639 C CA . ASN A 1 84 ? 8.057 2.027 1.185 1.00 87.50 84 ASN A CA 1
ATOM 640 C C . ASN A 1 84 ? 9.396 1.696 0.510 1.00 87.50 84 ASN A C 1
ATOM 642 O O . ASN A 1 84 ? 10.323 2.511 0.531 1.00 87.50 84 ASN A O 1
ATOM 646 N N . ASN A 1 85 ? 9.525 0.501 -0.072 1.00 85.31 85 ASN A N 1
ATOM 647 C CA . ASN A 1 85 ? 10.798 0.006 -0.607 1.00 85.31 85 ASN A CA 1
ATOM 648 C C . ASN A 1 85 ? 10.848 -0.042 -2.136 1.00 85.31 85 ASN A C 1
ATOM 650 O O . ASN A 1 85 ? 11.791 -0.606 -2.693 1.00 85.31 85 ASN A O 1
ATOM 654 N N . ARG A 1 86 ? 9.849 0.522 -2.820 1.00 83.56 86 ARG A N 1
ATOM 655 C CA . ARG A 1 86 ? 9.716 0.434 -4.276 1.00 83.56 86 ARG A CA 1
ATOM 656 C C . ARG A 1 86 ? 9.493 1.804 -4.898 1.00 83.56 86 ARG A C 1
ATOM 658 O O . ARG A 1 86 ? 8.796 2.654 -4.352 1.00 83.56 86 ARG A O 1
ATOM 665 N N . SER A 1 87 ? 10.057 2.001 -6.081 1.00 86.75 87 SER A N 1
ATOM 666 C CA . SER A 1 87 ? 9.762 3.135 -6.951 1.00 86.75 87 SER A CA 1
ATOM 667 C C . SER A 1 87 ? 8.511 2.823 -7.771 1.00 86.75 87 SER A C 1
ATOM 669 O O . SER A 1 87 ? 8.597 2.247 -8.854 1.00 86.75 87 SER A O 1
ATOM 671 N N . LEU A 1 88 ? 7.343 3.162 -7.221 1.00 86.62 88 LEU A N 1
ATOM 672 C CA . LEU A 1 88 ? 6.042 2.900 -7.836 1.00 86.62 88 LEU A CA 1
ATOM 673 C C . LEU A 1 88 ? 5.478 4.140 -8.538 1.00 86.62 88 LEU A C 1
ATOM 675 O O . LEU A 1 88 ? 5.442 5.231 -7.971 1.00 86.62 88 LEU A O 1
ATOM 679 N N . TYR A 1 89 ? 4.964 3.948 -9.751 1.00 86.31 89 TYR A N 1
ATOM 680 C CA . TYR A 1 89 ? 4.297 4.978 -10.550 1.00 86.31 89 TYR A CA 1
ATOM 681 C C . TYR A 1 89 ? 2.921 4.482 -10.978 1.00 86.31 89 TYR A C 1
ATOM 683 O O . TYR A 1 89 ? 2.809 3.609 -11.835 1.00 86.31 89 TYR A O 1
ATOM 691 N N . GLY A 1 90 ? 1.858 5.024 -10.393 1.00 84.75 90 GLY A N 1
ATOM 692 C CA . GLY A 1 90 ? 0.510 4.532 -10.658 1.00 84.75 90 GLY A CA 1
ATOM 693 C C . GLY A 1 90 ? -0.557 5.222 -9.830 1.00 84.75 90 GLY A C 1
ATOM 694 O O . GLY A 1 90 ? -0.342 6.321 -9.318 1.00 84.75 90 GLY A O 1
ATOM 695 N N . ARG A 1 91 ? -1.711 4.566 -9.711 1.00 82.88 91 ARG A N 1
ATOM 696 C CA . ARG A 1 91 ? -2.838 5.035 -8.899 1.00 82.88 91 ARG A CA 1
ATOM 697 C C . ARG A 1 91 ? -3.004 4.119 -7.699 1.00 82.88 91 ARG A C 1
ATOM 699 O O . ARG A 1 91 ? -3.096 2.905 -7.868 1.00 82.88 91 ARG A O 1
ATOM 706 N N . LEU A 1 92 ? -3.078 4.722 -6.517 1.00 85.81 92 LEU A N 1
ATOM 707 C CA . LEU A 1 92 ? -3.578 4.072 -5.316 1.00 85.81 92 LEU A CA 1
ATOM 708 C C . LEU A 1 92 ? -5.070 4.401 -5.194 1.00 85.81 92 LEU A C 1
ATOM 710 O O . LEU A 1 92 ? -5.444 5.570 -5.128 1.00 85.81 92 LEU A O 1
ATOM 714 N N . GLY A 1 93 ? -5.908 3.376 -5.220 1.00 84.94 93 GLY A N 1
ATOM 715 C CA . GLY A 1 93 ? -7.333 3.457 -4.947 1.00 84.94 93 GLY A CA 1
ATOM 716 C C . GLY A 1 93 ? -7.636 2.918 -3.556 1.00 84.94 93 GLY A C 1
ATOM 717 O O . GLY A 1 93 ? -6.974 1.995 -3.077 1.00 84.94 93 GLY A O 1
ATOM 718 N N . VAL A 1 94 ? -8.655 3.488 -2.925 1.00 86.81 94 VAL A N 1
ATOM 719 C CA . VAL A 1 94 ? -9.188 3.007 -1.653 1.00 86.81 94 VAL A CA 1
ATOM 720 C C . VAL A 1 94 ? -10.691 2.803 -1.782 1.00 86.81 94 VAL A C 1
ATOM 722 O O . VAL A 1 94 ? -11.370 3.582 -2.448 1.00 86.81 94 VAL A O 1
ATOM 725 N N . ALA A 1 95 ? -11.201 1.740 -1.172 1.00 85.88 95 ALA A N 1
ATOM 726 C CA . ALA A 1 95 ? -12.620 1.426 -1.138 1.00 85.88 95 ALA A CA 1
ATOM 727 C C . ALA A 1 95 ? -13.027 0.964 0.262 1.00 85.88 95 ALA A C 1
ATOM 729 O O . ALA A 1 95 ? -12.280 0.269 0.954 1.00 85.88 95 ALA A O 1
ATOM 730 N N . CYS A 1 96 ? -14.231 1.348 0.662 1.00 83.94 96 CYS A N 1
ATOM 731 C CA . CYS A 1 96 ? -14.790 1.022 1.963 1.00 83.94 96 CYS A CA 1
ATOM 732 C C . CYS A 1 96 ? -15.219 -0.446 2.048 1.00 83.94 96 CYS A C 1
ATOM 734 O O . CYS A 1 96 ? -15.859 -0.968 1.135 1.00 83.94 96 CYS A O 1
ATOM 736 N N . LEU A 1 97 ? -14.913 -1.086 3.176 1.00 84.88 97 LEU A N 1
ATOM 737 C CA . LEU A 1 97 ? -15.498 -2.354 3.607 1.00 84.88 97 LEU A CA 1
ATOM 738 C C . LEU A 1 97 ? -16.043 -2.196 5.040 1.00 84.88 97 LEU A C 1
ATOM 740 O O . LEU A 1 97 ? -15.566 -1.333 5.786 1.00 84.88 97 LEU A O 1
ATOM 744 N N . PRO A 1 98 ? -16.994 -3.042 5.480 1.00 82.06 98 PRO A N 1
ATOM 745 C CA . PRO A 1 98 ? -17.420 -3.056 6.875 1.00 82.06 98 PRO A CA 1
ATOM 746 C C . PRO A 1 98 ? -16.219 -3.286 7.804 1.00 82.06 98 PRO A C 1
ATOM 748 O O . PRO A 1 98 ? -15.589 -4.341 7.772 1.00 82.06 98 PRO A O 1
ATOM 751 N N . ASN A 1 99 ? -15.893 -2.287 8.629 1.00 87.06 99 ASN A N 1
ATOM 752 C CA . ASN A 1 99 ? -14.748 -2.291 9.552 1.00 87.06 99 ASN A CA 1
ATOM 753 C C . ASN A 1 99 ? -13.354 -2.463 8.913 1.00 87.06 99 ASN A C 1
ATOM 755 O O . ASN A 1 99 ? -12.410 -2.842 9.615 1.00 87.06 99 ASN A O 1
ATOM 759 N N . ALA A 1 100 ? -13.194 -2.177 7.621 1.00 90.75 100 ALA A N 1
ATOM 760 C CA . ALA A 1 100 ? -11.897 -2.245 6.961 1.00 90.75 100 ALA A CA 1
ATOM 761 C C . ALA A 1 100 ? -11.784 -1.274 5.778 1.00 90.75 100 ALA A C 1
ATOM 763 O O . ALA A 1 100 ? -12.776 -0.776 5.247 1.00 90.75 100 ALA A O 1
ATOM 764 N N . LEU A 1 101 ? -10.551 -1.048 5.338 1.00 90.31 101 LEU A N 1
ATOM 765 C CA . LEU A 1 101 ? -10.225 -0.297 4.137 1.00 90.31 101 LEU A CA 1
ATOM 766 C C . LEU A 1 101 ? -9.569 -1.235 3.122 1.00 90.31 101 LEU A C 1
ATOM 768 O O . LEU A 1 101 ? -8.522 -1.821 3.398 1.00 90.31 101 LEU A O 1
ATOM 772 N N . ASN A 1 102 ? -10.178 -1.378 1.949 1.00 91.38 102 ASN A N 1
ATOM 773 C CA . ASN A 1 102 ? -9.556 -2.048 0.815 1.00 91.38 102 ASN A CA 1
ATOM 774 C C . ASN A 1 102 ? -8.655 -1.051 0.083 1.00 91.38 102 ASN A C 1
ATOM 776 O O . ASN A 1 102 ? -9.096 0.037 -0.284 1.00 91.38 102 ASN A O 1
ATOM 780 N N . VAL A 1 103 ? -7.405 -1.429 -0.138 1.00 91.19 103 VAL A N 1
ATOM 781 C CA . VAL A 1 103 ? -6.371 -0.623 -0.780 1.00 91.19 103 VAL A CA 1
ATOM 782 C C . VAL A 1 103 ? -5.905 -1.357 -2.019 1.00 91.19 103 VAL A C 1
ATOM 784 O O . VAL A 1 103 ? -5.524 -2.525 -1.961 1.00 91.19 103 VAL A O 1
ATOM 787 N N . GLN A 1 104 ? -5.894 -0.667 -3.147 1.00 91.75 104 GLN A N 1
ATOM 788 C CA . GLN A 1 104 ? -5.486 -1.245 -4.414 1.00 91.75 104 GLN A CA 1
ATOM 789 C C . GLN A 1 104 ? -4.526 -0.323 -5.140 1.00 91.75 104 GLN A C 1
ATOM 791 O O . GLN A 1 104 ? -4.731 0.884 -5.193 1.00 91.75 104 GLN A O 1
ATOM 796 N N . PHE A 1 105 ? -3.509 -0.902 -5.761 1.00 90.00 105 PHE A N 1
ATOM 797 C CA . PHE A 1 105 ? -2.613 -0.181 -6.647 1.00 90.00 105 PHE A CA 1
ATOM 798 C C . PHE A 1 105 ? -2.565 -0.836 -8.018 1.00 90.00 105 PHE A C 1
ATOM 800 O O . PHE A 1 105 ? -2.484 -2.061 -8.119 1.00 90.00 105 PHE A O 1
ATOM 807 N N . PHE A 1 106 ? -2.540 -0.003 -9.054 1.00 89.69 106 PHE A N 1
ATOM 808 C CA . PHE A 1 106 ? -2.149 -0.382 -10.407 1.00 89.69 106 PHE A CA 1
ATOM 809 C C . PHE A 1 106 ? -1.151 0.631 -10.945 1.00 89.69 106 PHE A C 1
ATOM 811 O O . PHE A 1 106 ? -1.373 1.845 -10.863 1.00 89.69 106 PHE A O 1
ATOM 818 N N . GLY A 1 107 ? -0.066 0.139 -11.530 1.00 90.75 107 GLY A N 1
ATOM 819 C CA . GLY A 1 107 ? 0.967 1.009 -12.061 1.00 90.75 107 GLY A CA 1
ATOM 820 C C . GLY A 1 107 ? 2.193 0.255 -12.525 1.00 90.75 107 GLY A C 1
ATOM 821 O O . GLY A 1 107 ? 2.112 -0.872 -13.007 1.00 90.75 107 GLY A O 1
ATOM 822 N N . PHE A 1 108 ? 3.336 0.903 -12.366 1.00 89.00 108 PHE A N 1
ATOM 823 C CA . PHE A 1 108 ? 4.629 0.398 -12.782 1.00 89.00 108 PHE A CA 1
ATOM 824 C C . PHE A 1 108 ? 5.619 0.430 -11.617 1.00 89.00 108 PHE A C 1
ATOM 826 O O . PHE A 1 108 ? 5.685 1.423 -10.893 1.00 89.00 108 PHE A O 1
ATOM 833 N N . ASP A 1 109 ? 6.395 -0.640 -11.459 1.00 89.50 109 ASP A N 1
ATOM 834 C CA . ASP A 1 109 ? 7.592 -0.689 -10.620 1.00 89.50 109 ASP A CA 1
ATOM 835 C C . ASP A 1 109 ? 8.803 -0.346 -11.492 1.00 89.50 109 ASP A C 1
ATOM 837 O O . ASP A 1 109 ? 9.018 -0.981 -12.526 1.00 89.50 109 ASP A O 1
ATOM 841 N N . THR A 1 110 ? 9.581 0.656 -11.082 1.00 88.19 110 THR A N 1
ATOM 842 C CA . THR A 1 110 ? 10.820 1.070 -11.759 1.00 88.19 110 THR A CA 1
ATOM 843 C C . THR A 1 110 ? 12.074 0.832 -10.919 1.00 88.19 110 THR A C 1
ATOM 845 O O . THR A 1 110 ? 13.161 1.282 -11.285 1.00 88.19 110 THR A O 1
ATOM 848 N N . SER A 1 111 ? 11.960 0.129 -9.789 1.00 82.25 111 SER A N 1
ATOM 849 C CA . SER A 1 111 ? 13.043 -0.025 -8.800 1.00 82.25 111 SER A CA 1
ATOM 850 C C . SER A 1 111 ? 14.276 -0.747 -9.351 1.00 82.25 111 SER A C 1
ATOM 852 O O . SER A 1 111 ? 15.367 -0.610 -8.809 1.00 82.25 111 SER A O 1
ATOM 854 N N . LYS A 1 112 ? 14.111 -1.537 -10.419 1.00 84.81 112 LYS A N 1
ATOM 855 C CA . LYS A 1 112 ? 15.180 -2.334 -11.046 1.00 84.81 112 LYS A CA 1
ATOM 856 C C . LYS A 1 112 ? 15.756 -1.699 -12.316 1.00 84.81 112 LYS A C 1
ATOM 858 O O . LYS A 1 112 ? 16.423 -2.382 -13.085 1.00 84.81 112 LYS A O 1
ATOM 863 N N . GLY A 1 113 ? 15.454 -0.427 -12.583 1.00 85.06 113 GLY A N 1
ATOM 864 C CA . GLY A 1 113 ? 15.855 0.247 -13.824 1.00 85.06 113 GLY A CA 1
ATOM 865 C C . GLY A 1 113 ? 15.060 -0.183 -15.064 1.00 85.06 113 GLY A C 1
ATOM 866 O O . GLY A 1 113 ? 15.321 0.313 -16.155 1.00 85.06 113 GLY A O 1
ATOM 867 N N . THR A 1 114 ? 14.070 -1.065 -14.911 1.00 88.81 114 THR A N 1
ATOM 868 C CA . THR A 1 114 ? 13.099 -1.436 -15.948 1.00 88.81 114 THR A CA 1
ATOM 869 C C . THR A 1 114 ? 11.698 -1.031 -15.516 1.00 88.81 114 THR A C 1
ATOM 871 O O . THR A 1 114 ? 11.401 -1.021 -14.327 1.00 88.81 114 THR A O 1
ATOM 874 N N . ILE A 1 115 ? 10.836 -0.693 -16.475 1.00 90.56 115 ILE A N 1
ATOM 875 C CA . ILE A 1 115 ? 9.423 -0.393 -16.221 1.00 90.56 115 ILE A CA 1
ATOM 876 C C . ILE A 1 115 ? 8.654 -1.716 -16.253 1.00 90.56 115 ILE A C 1
ATOM 878 O O . ILE A 1 115 ? 8.448 -2.281 -17.327 1.00 90.56 115 ILE A O 1
ATOM 882 N N . ALA A 1 116 ? 8.238 -2.215 -15.090 1.00 92.12 116 ALA A N 1
ATOM 883 C CA . ALA A 1 116 ? 7.451 -3.441 -14.977 1.00 92.12 116 ALA A CA 1
ATOM 884 C C . ALA A 1 116 ? 6.008 -3.120 -14.550 1.00 92.12 116 ALA A C 1
ATOM 886 O O . ALA A 1 116 ? 5.829 -2.512 -13.495 1.00 92.12 116 ALA A O 1
ATOM 887 N N . PRO A 1 117 ? 4.970 -3.508 -15.313 1.00 94.12 117 PRO A N 1
ATOM 888 C CA . PRO A 1 117 ? 3.586 -3.359 -14.873 1.00 94.12 117 PRO A CA 1
ATOM 889 C C . PRO A 1 117 ? 3.323 -4.231 -13.641 1.00 94.12 117 PRO A C 1
ATOM 891 O O . PRO A 1 117 ? 3.578 -5.439 -13.642 1.00 94.12 117 PRO A O 1
ATOM 894 N N . VAL A 1 118 ? 2.792 -3.616 -12.586 1.00 94.44 118 VAL A N 1
ATOM 895 C CA . VAL A 1 118 ? 2.494 -4.282 -11.316 1.00 94.44 118 VAL A CA 1
ATOM 896 C C . VAL A 1 118 ? 1.154 -3.848 -10.736 1.00 94.44 118 VAL A C 1
ATOM 898 O O . VAL A 1 118 ? 0.615 -2.780 -11.045 1.00 94.44 118 VAL A O 1
ATOM 901 N N . MET A 1 119 ? 0.643 -4.673 -9.833 1.00 94.81 119 MET A N 1
ATOM 902 C CA . MET A 1 119 ? -0.479 -4.342 -8.974 1.00 94.81 119 MET A CA 1
ATOM 903 C C . MET A 1 119 ? -0.274 -4.892 -7.565 1.00 94.81 119 MET A C 1
ATOM 905 O O . MET A 1 119 ? 0.5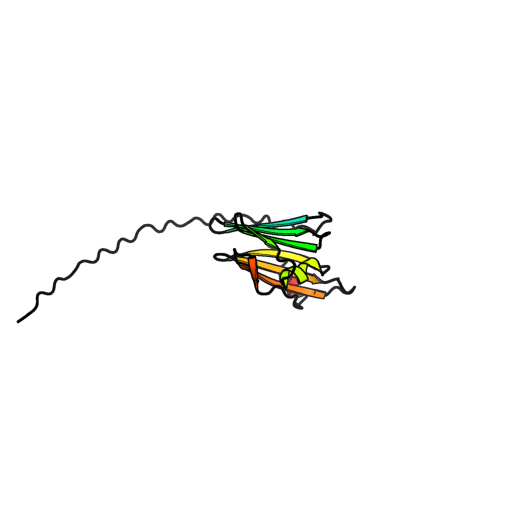20 -5.806 -7.358 1.00 94.81 119 MET A O 1
ATOM 909 N N . PHE A 1 120 ? -1.028 -4.374 -6.604 1.00 94.38 120 PHE A N 1
ATOM 910 C CA . PHE A 1 120 ? -1.248 -5.050 -5.328 1.00 94.38 120 PHE A CA 1
ATOM 911 C C . PHE A 1 120 ? -2.661 -4.765 -4.828 1.00 94.38 120 PHE A C 1
ATOM 913 O O . PHE A 1 120 ? -3.302 -3.791 -5.239 1.00 94.38 120 PHE A O 1
ATOM 920 N N . ARG A 1 121 ? -3.143 -5.620 -3.928 1.00 95.50 121 ARG A N 1
ATOM 921 C CA . ARG A 1 121 ? -4.361 -5.398 -3.147 1.00 95.50 121 ARG A CA 1
ATOM 922 C C . ARG A 1 121 ? -4.077 -5.742 -1.698 1.00 95.50 121 ARG A C 1
ATOM 924 O O . ARG A 1 121 ? -3.421 -6.748 -1.441 1.00 95.50 121 ARG A O 1
ATOM 931 N N . ALA A 1 122 ? -4.579 -4.926 -0.788 1.00 96.56 122 ALA A N 1
ATOM 932 C CA . ALA A 1 122 ? -4.503 -5.162 0.641 1.00 96.56 122 ALA A CA 1
ATOM 933 C C . ALA A 1 122 ? -5.819 -4.776 1.308 1.00 96.56 122 ALA A C 1
ATOM 935 O O . ALA A 1 122 ? -6.501 -3.855 0.863 1.00 96.56 122 ALA A O 1
ATOM 936 N N . VAL A 1 123 ? -6.146 -5.441 2.407 1.00 95.94 123 VAL A N 1
ATOM 937 C CA . VAL A 1 123 ? -7.230 -5.034 3.301 1.00 95.94 123 VAL A CA 1
ATOM 938 C C . VAL A 1 123 ? -6.614 -4.649 4.634 1.00 95.94 123 VAL A C 1
ATOM 940 O O . VAL A 1 123 ? -5.836 -5.412 5.203 1.00 95.94 123 VAL A O 1
ATOM 943 N N . ILE A 1 124 ? -6.959 -3.464 5.130 1.00 95.62 124 ILE A N 1
ATOM 944 C CA . ILE A 1 124 ? -6.545 -2.987 6.447 1.00 95.62 124 ILE A CA 1
ATOM 945 C C . ILE A 1 124 ? -7.779 -2.945 7.342 1.00 95.62 124 ILE A C 1
ATOM 947 O O . ILE A 1 124 ? -8.671 -2.122 7.140 1.00 95.62 124 ILE A O 1
ATOM 951 N N . GLY A 1 125 ? -7.856 -3.842 8.322 1.00 94.50 125 GLY A N 1
ATOM 952 C CA . GLY A 1 125 ? -8.916 -3.802 9.329 1.00 94.50 125 GLY A CA 1
ATOM 953 C C . GLY A 1 125 ? -8.794 -2.559 10.214 1.00 94.50 125 GLY A C 1
ATOM 954 O O . GLY A 1 125 ? -7.696 -2.043 10.406 1.00 94.50 125 GLY A O 1
ATOM 955 N N . ALA A 1 126 ? -9.893 -2.104 10.819 1.00 91.50 126 ALA A N 1
ATOM 956 C CA . ALA A 1 126 ? -9.899 -0.917 11.686 1.00 91.50 126 ALA A CA 1
ATOM 957 C C . ALA A 1 126 ? -8.868 -0.976 12.838 1.00 91.50 126 ALA A C 1
ATOM 959 O O . ALA A 1 126 ? -8.351 0.054 13.250 1.00 91.50 126 ALA A O 1
ATOM 960 N N . GLY A 1 127 ? -8.509 -2.176 13.311 1.00 91.31 127 GLY A N 1
ATOM 961 C CA . GLY A 1 127 ? -7.449 -2.381 14.309 1.00 91.31 127 GLY A CA 1
ATOM 962 C C . GLY A 1 127 ? -6.012 -2.349 13.765 1.00 91.31 127 GLY A C 1
ATOM 963 O O . GLY A 1 127 ? -5.084 -2.637 14.514 1.00 91.31 127 GLY A O 1
ATOM 964 N N . GLY A 1 128 ? -5.807 -2.062 12.477 1.00 92.38 128 GLY A N 1
ATOM 965 C CA . GLY A 1 128 ? -4.491 -1.993 11.832 1.00 92.38 128 GLY A CA 1
ATOM 966 C C . GLY A 1 128 ? -3.931 -3.328 11.332 1.00 92.38 128 GLY A C 1
ATOM 967 O O . GL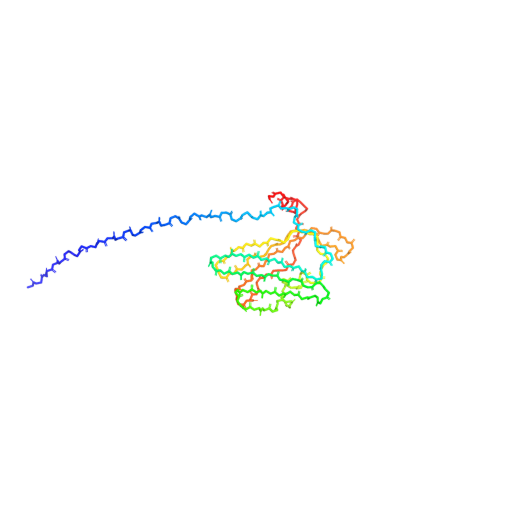Y A 1 128 ? -2.822 -3.359 10.806 1.00 92.38 128 GLY A O 1
ATOM 968 N N . LYS A 1 129 ? -4.677 -4.437 11.448 1.00 96.06 129 LYS A N 1
ATOM 969 C CA . LYS A 1 129 ? -4.278 -5.717 10.841 1.00 96.06 129 LYS A CA 1
ATOM 970 C C . LYS A 1 129 ? -4.326 -5.592 9.317 1.00 96.06 129 LYS A C 1
ATOM 972 O O . LYS A 1 129 ? -5.376 -5.256 8.771 1.00 96.06 129 LYS A O 1
ATOM 977 N N . VAL A 1 130 ? -3.214 -5.899 8.656 1.00 97.25 130 VAL A N 1
ATOM 978 C CA . VAL A 1 130 ? -3.090 -5.875 7.194 1.00 97.25 130 VAL A CA 1
ATOM 979 C C . VAL A 1 130 ? -3.090 -7.297 6.646 1.00 97.25 130 VAL A C 1
ATOM 981 O O . VAL A 1 130 ? -2.365 -8.157 7.146 1.00 97.25 130 VAL A O 1
ATOM 984 N N . GLU A 1 131 ? -3.882 -7.530 5.605 1.00 97.56 131 GLU A N 1
ATOM 985 C CA . GLU A 1 131 ? -3.893 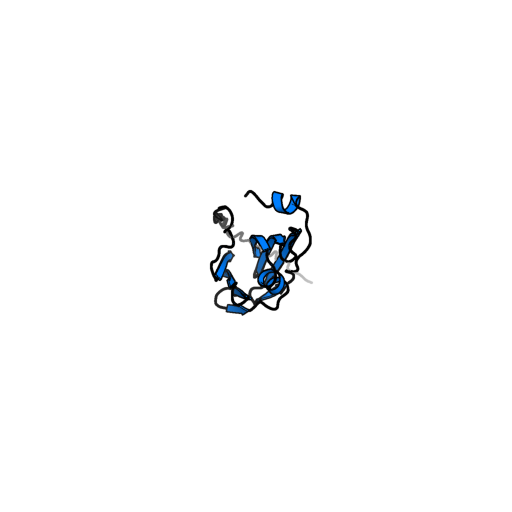-8.768 4.825 1.00 97.56 131 GLU A CA 1
ATOM 986 C C . GLU A 1 131 ? -3.583 -8.455 3.358 1.00 97.56 131 GLU A C 1
ATOM 988 O O . GLU A 1 131 ? -4.179 -7.549 2.771 1.00 97.56 131 GLU A O 1
ATOM 993 N N . GLY A 1 132 ? -2.646 -9.202 2.769 1.00 97.00 132 GLY A N 1
ATOM 994 C CA . GLY A 1 132 ? -2.135 -8.958 1.420 1.00 97.00 132 GLY A CA 1
ATOM 995 C C . GLY A 1 132 ? -1.190 -7.755 1.333 1.00 97.00 132 GLY A C 1
ATOM 996 O O . GLY A 1 132 ? -0.562 -7.342 2.310 1.00 97.00 132 GLY A O 1
ATOM 997 N N . GLY A 1 133 ? -1.118 -7.156 0.146 1.00 94.56 133 GLY A N 1
ATOM 998 C CA . GLY A 1 133 ? -0.258 -6.012 -0.149 1.00 94.56 133 GLY A CA 1
ATOM 999 C C . GLY A 1 133 ? 1.050 -6.369 -0.840 1.00 94.56 133 GLY A C 1
ATOM 1000 O O . GLY A 1 133 ? 1.838 -5.470 -1.114 1.00 94.56 133 GLY A O 1
ATOM 1001 N N . GLU A 1 134 ? 1.291 -7.636 -1.170 1.00 96.12 134 GLU A N 1
ATOM 1002 C CA . GLU A 1 134 ? 2.429 -8.044 -1.989 1.00 96.12 134 GLU A CA 1
ATOM 1003 C C . GLU A 1 134 ? 2.285 -7.525 -3.424 1.00 96.12 134 GLU A C 1
ATOM 1005 O O . GLU A 1 134 ? 1.220 -7.614 -4.042 1.00 96.12 134 GLU A O 1
ATOM 1010 N N . ILE A 1 135 ? 3.386 -7.020 -3.981 1.00 93.12 135 ILE A N 1
ATOM 1011 C CA . ILE A 1 135 ? 3.464 -6.689 -5.403 1.00 93.12 135 ILE A CA 1
ATOM 1012 C C . ILE A 1 135 ? 3.329 -7.954 -6.242 1.00 93.12 135 ILE A C 1
ATOM 1014 O O . ILE A 1 135 ? 4.071 -8.923 -6.075 1.00 93.12 135 ILE A O 1
ATOM 1018 N N . GLN A 1 136 ? 2.431 -7.882 -7.215 1.00 95.50 136 GLN A N 1
ATOM 1019 C CA . GLN A 1 136 ? 2.194 -8.909 -8.211 1.00 95.50 136 GLN A CA 1
ATOM 1020 C C . GLN A 1 136 ? 2.452 -8.331 -9.607 1.00 95.50 136 GLN A C 1
ATOM 1022 O O . GLN A 1 136 ? 2.041 -7.198 -9.885 1.00 95.50 136 GLN A O 1
ATOM 1027 N N . PRO A 1 137 ? 3.116 -9.079 -10.505 1.00 95.00 137 PRO A N 1
ATOM 1028 C CA . PRO A 1 137 ? 3.159 -8.725 -11.918 1.00 95.00 137 PRO A CA 1
ATOM 1029 C C . PRO A 1 137 ? 1.743 -8.607 -12.489 1.00 95.00 137 PRO A C 1
ATOM 1031 O O . PRO A 1 137 ? 0.847 -9.362 -12.112 1.00 95.00 137 PRO A O 1
ATOM 1034 N N . THR A 1 138 ? 1.537 -7.681 -13.419 1.00 94.12 138 THR A N 1
ATOM 1035 C CA . THR A 1 138 ? 0.273 -7.564 -14.159 1.00 94.12 138 THR A CA 1
ATOM 1036 C C . THR A 1 138 ? 0.538 -7.255 -15.633 1.00 94.12 138 THR A C 1
ATOM 1038 O O . THR A 1 138 ? 1.692 -7.210 -16.056 1.00 94.12 138 THR A O 1
ATOM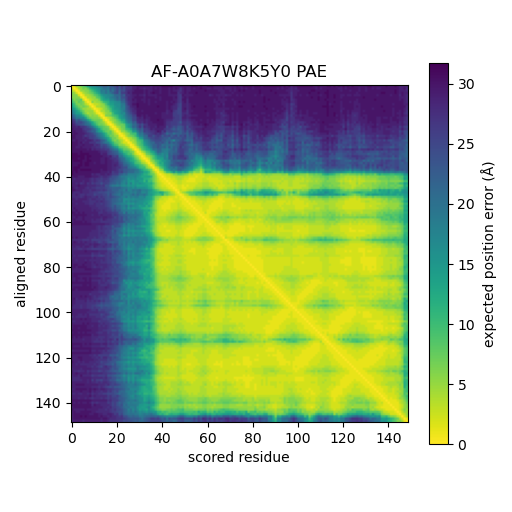 1041 N N . SER A 1 139 ? -0.506 -7.078 -16.443 1.00 91.06 139 SER A N 1
ATOM 1042 C CA . SER A 1 139 ? -0.354 -6.666 -17.842 1.00 91.06 139 SER A CA 1
ATOM 1043 C C . SER A 1 139 ? -0.380 -5.145 -17.982 1.00 91.06 139 SER A C 1
ATOM 1045 O O . SER A 1 139 ? -1.023 -4.434 -17.209 1.00 91.06 139 SER A O 1
ATOM 1047 N N . GLN A 1 140 ? 0.293 -4.628 -19.009 1.00 86.50 140 GLN A N 1
ATOM 1048 C CA . GLN A 1 140 ? 0.214 -3.208 -19.348 1.00 86.50 140 GLN A CA 1
ATOM 1049 C C . GLN A 1 140 ? -1.235 -2.783 -19.644 1.00 86.50 140 GLN A C 1
ATOM 1051 O O . GLN A 1 140 ? -1.658 -1.718 -19.195 1.00 86.50 140 GLN A O 1
ATOM 1056 N N . ASP A 1 141 ? -2.014 -3.645 -20.302 1.00 87.00 141 ASP A N 1
ATOM 1057 C CA . ASP A 1 141 ? -3.434 -3.408 -20.580 1.00 87.00 141 ASP A CA 1
ATOM 1058 C C . ASP A 1 141 ? -4.253 -3.249 -19.295 1.00 87.00 141 ASP A C 1
ATOM 1060 O O . ASP A 1 141 ? -5.085 -2.351 -19.210 1.00 87.00 141 ASP A O 1
ATOM 1064 N N . ALA A 1 142 ? -3.981 -4.045 -18.255 1.00 81.12 142 ALA A N 1
ATOM 1065 C CA . ALA A 1 142 ? -4.665 -3.927 -16.966 1.00 81.12 142 ALA A CA 1
ATOM 1066 C C . ALA A 1 142 ? -4.347 -2.602 -16.249 1.00 81.12 142 ALA A C 1
ATOM 1068 O O . ALA A 1 142 ? -5.218 -2.026 -15.587 1.00 81.12 142 ALA A O 1
ATOM 1069 N N . VAL A 1 143 ? -3.119 -2.094 -16.400 1.00 80.12 143 VAL A N 1
ATOM 1070 C CA . VAL A 1 143 ? -2.719 -0.778 -15.874 1.00 80.12 143 VAL A CA 1
ATOM 1071 C C . VAL A 1 143 ? -3.412 0.349 -16.644 1.00 80.12 143 VAL A C 1
ATOM 1073 O O . VAL A 1 143 ? -3.859 1.324 -16.038 1.00 80.12 143 VAL A O 1
ATOM 1076 N N . ILE A 1 144 ? -3.526 0.224 -17.970 1.00 79.31 144 ILE A N 1
ATOM 1077 C CA . ILE A 1 144 ? -4.170 1.227 -18.830 1.00 79.31 144 ILE A CA 1
ATOM 1078 C C . ILE A 1 144 ? -5.688 1.236 -18.629 1.00 79.31 144 ILE A C 1
ATOM 1080 O O . ILE A 1 144 ? -6.255 2.313 -18.500 1.00 79.31 144 ILE A O 1
ATOM 1084 N N . ALA A 1 145 ? -6.337 0.075 -18.531 1.00 77.94 145 ALA A N 1
ATOM 1085 C CA . ALA A 1 145 ? -7.781 -0.040 -18.316 1.00 77.94 145 ALA A CA 1
ATOM 1086 C C . ALA A 1 145 ? -8.245 0.535 -16.964 1.00 77.94 145 ALA A C 1
ATOM 1088 O O . ALA A 1 145 ? -9.409 0.881 -16.807 1.00 77.94 145 ALA A O 1
ATOM 1089 N N . ASN A 1 146 ? -7.335 0.672 -15.992 1.00 69.56 146 ASN A N 1
ATOM 1090 C CA . ASN A 1 146 ? -7.588 1.357 -14.717 1.00 69.56 146 ASN A CA 1
ATOM 1091 C C . ASN A 1 146 ? -7.284 2.874 -14.753 1.00 69.56 146 ASN A C 1
ATOM 1093 O O . ASN A 1 146 ? -7.351 3.567 -13.726 1.00 69.56 146 ASN A O 1
ATOM 1097 N N . LYS A 1 147 ? -6.963 3.429 -15.930 1.00 52.97 147 LYS A N 1
ATOM 1098 C CA . LYS A 1 147 ? -7.074 4.864 -16.211 1.00 52.97 147 LYS A CA 1
ATOM 1099 C C . LYS A 1 147 ? -8.450 5.123 -16.820 1.00 52.97 147 LYS A C 1
ATOM 1101 O O . LYS A 1 147 ? -8.867 4.384 -17.695 1.00 52.97 147 LYS A O 1
ATOM 1106 N N . ILE A 1 148 ? -9.055 6.248 -16.444 1.00 39.62 148 ILE A N 1
ATOM 1107 C CA . ILE A 1 148 ? -10.361 6.747 -16.911 1.00 39.62 148 ILE A CA 1
ATOM 1108 C C . ILE A 1 148 ? -11.530 6.187 -16.086 1.00 39.62 148 ILE A C 1
ATOM 1110 O O . ILE A 1 148 ? -12.180 5.219 -16.453 1.00 39.62 148 ILE A O 1
ATOM 1114 N N . ASN A 1 149 ? -11.734 6.822 -14.933 1.00 36.03 149 ASN A N 1
ATOM 1115 C CA . ASN A 1 149 ? -13.022 7.237 -14.375 1.00 36.03 149 ASN A CA 1
ATOM 1116 C C . ASN A 1 149 ? -12.735 8.339 -13.359 1.00 36.03 149 ASN A C 1
ATOM 1118 O O . ASN A 1 149 ? -11.667 8.257 -12.691 1.00 36.03 149 ASN A O 1
#

Radius of gyration: 22.45 Å; Cα contacts (8 Å, |Δi|>4): 255; chains: 1; bounding box: 75×50×48 Å

Nearest PDB structures (foldseek):
  6s5l-assembly1_D  TM=6.097E-01  e=5.953E-01  Nostoc sp. PCC 7120 = FACHB-418
  3px2-assembly1_D  TM=5.265E-01  e=2.335E+00  Streptomyces fradiae
  3t8u-assembly1_A  TM=4.813E-01  e=6.598E+00  Comamonas testosteroni
  3ov4-assembly2_D  TM=4.599E-01  e=7.361E+00  Comamonas testosteroni